Protein AF-A0A379FIS3-F1 (afdb_monomer_lite)

Radius of gyration: 18.8 Å; chains: 1; bounding box: 44×31×42 Å

Organism: Proteus mirabilis (NCBI:txid584)

Foldseek 3Di:
DDFDKDFPDWDQDPVRDIDTDIGTDFDWDFPDWDDPPPDIDTDIDTDDDDDDDPVVVVVVLVVVLVVVCVVCVVPVVDDPVVSVVSNPD

Secondary structure (DSSP, 8-state):
-EEEEEEEEEEE-TTS-EEEEEEEEEEEEEEEEEE-SS-EEEEEEEPPPPP--HHHHHHHHHHHHHHHHHHHHH-TTS-TTHHHHHTT-

Structure (mmCIF, N/CA/C/O backbone):
data_AF-A0A379FIS3-F1
#
_entry.id   AF-A0A379FIS3-F1
#
loop_
_atom_site.group_PDB
_atom_site.id
_atom_site.type_symbol
_atom_site.label_atom_id
_atom_site.label_alt_id
_atom_site.label_comp_id
_atom_site.label_asym_id
_atom_site.label_entity_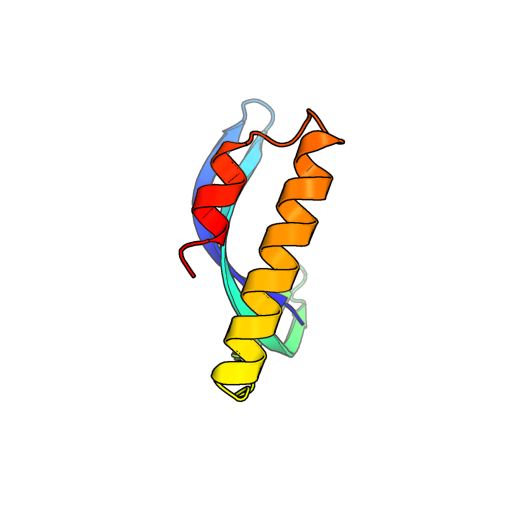id
_atom_site.l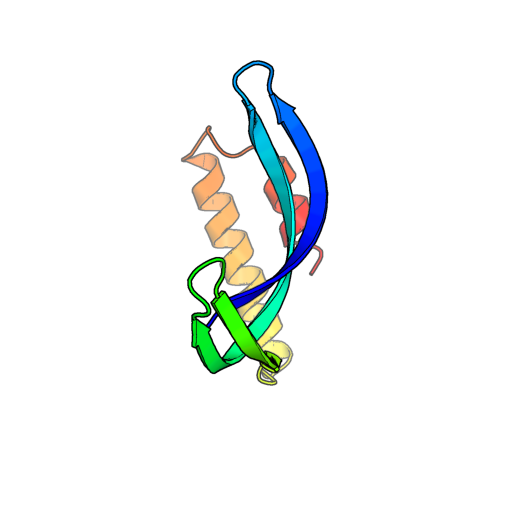abel_seq_id
_atom_site.pdbx_PDB_ins_code
_atom_site.Cartn_x
_atom_site.Cartn_y
_atom_site.Cartn_z
_atom_site.occupancy
_atom_site.B_iso_or_equiv
_atom_site.auth_seq_id
_atom_site.auth_comp_id
_atom_site.auth_asym_id
_atom_site.auth_atom_id
_atom_site.pdbx_PDB_model_num
ATOM 1 N N . MET A 1 1 ? 0.910 -11.380 -1.673 1.00 87.12 1 MET A N 1
ATOM 2 C CA . MET A 1 1 ? -0.058 -10.311 -2.015 1.00 87.12 1 MET A CA 1
ATOM 3 C C . MET A 1 1 ? 0.726 -9.080 -2.419 1.00 87.12 1 MET A C 1
ATOM 5 O O . MET A 1 1 ? 1.828 -8.914 -1.915 1.00 87.12 1 MET A O 1
ATOM 9 N N . GLY A 1 2 ? 0.187 -8.266 -3.321 1.00 94.50 2 GLY A N 1
ATOM 10 C CA . GLY A 1 2 ? 0.766 -6.985 -3.721 1.00 94.50 2 GLY A CA 1
ATOM 11 C C . GLY A 1 2 ? -0.224 -5.839 -3.528 1.00 94.50 2 GLY A C 1
ATOM 12 O O . GLY A 1 2 ? -1.357 -6.053 -3.088 1.00 94.50 2 GLY A O 1
ATOM 13 N N . THR A 1 3 ? 0.204 -4.636 -3.898 1.00 96.56 3 THR A N 1
ATOM 14 C CA . THR A 1 3 ? -0.624 -3.427 -3.898 1.00 96.56 3 THR A CA 1
ATOM 15 C C . THR A 1 3 ? -0.611 -2.841 -5.299 1.00 96.56 3 THR A C 1
ATOM 17 O O . THR A 1 3 ? 0.455 -2.569 -5.845 1.00 96.56 3 THR A O 1
ATOM 20 N N . VAL A 1 4 ? -1.793 -2.650 -5.879 1.00 96.00 4 VAL A N 1
ATOM 21 C CA . VAL A 1 4 ? -1.948 -1.823 -7.075 1.00 96.00 4 VAL A CA 1
ATOM 22 C C . VAL A 1 4 ? -1.794 -0.378 -6.639 1.00 96.00 4 VAL A C 1
ATOM 24 O O . VAL A 1 4 ? -2.484 0.061 -5.720 1.00 96.00 4 VAL A O 1
ATOM 27 N N . ALA A 1 5 ? -0.872 0.332 -7.275 1.00 97.38 5 ALA A N 1
ATOM 28 C CA . ALA A 1 5 ? -0.532 1.705 -6.952 1.00 97.38 5 ALA A CA 1
ATOM 29 C C . ALA A 1 5 ? -0.525 2.562 -8.221 1.00 97.38 5 ALA A C 1
ATOM 31 O O . ALA A 1 5 ? -0.199 2.066 -9.301 1.00 97.38 5 ALA A O 1
ATOM 32 N N . SER A 1 6 ? -0.865 3.840 -8.081 1.00 97.50 6 SER A N 1
ATOM 33 C CA . SER A 1 6 ? -0.676 4.835 -9.135 1.00 97.50 6 SER A CA 1
ATOM 34 C C . SER A 1 6 ? 0.675 5.517 -8.972 1.00 97.50 6 SER A C 1
ATOM 36 O O . SER A 1 6 ? 1.111 5.798 -7.855 1.00 97.50 6 SER A O 1
ATOM 38 N N . VAL A 1 7 ? 1.334 5.809 -10.091 1.00 97.06 7 VAL A N 1
ATOM 39 C CA . VAL A 1 7 ? 2.524 6.659 -10.112 1.00 97.06 7 VAL A CA 1
ATOM 40 C C . VAL A 1 7 ? 2.065 8.109 -10.173 1.00 97.06 7 VAL A C 1
ATOM 42 O O . VAL A 1 7 ? 1.526 8.548 -11.185 1.00 97.06 7 VAL A O 1
ATOM 45 N N . LEU A 1 8 ? 2.297 8.852 -9.094 1.00 97.38 8 LEU A N 1
ATOM 46 C CA . LEU A 1 8 ? 1.917 10.260 -8.999 1.00 97.38 8 LEU A CA 1
ATOM 47 C C . LEU A 1 8 ? 2.981 11.177 -9.602 1.00 97.38 8 LEU A C 1
ATOM 49 O O . LEU A 1 8 ? 2.660 12.180 -10.233 1.00 97.38 8 LEU A O 1
ATOM 53 N N . GLN A 1 9 ? 4.260 10.845 -9.405 1.00 97.06 9 GLN A N 1
ATOM 54 C CA . GLN A 1 9 ? 5.366 11.678 -9.872 1.00 97.06 9 GLN A CA 1
ATOM 55 C C . GLN A 1 9 ? 6.620 10.852 -10.156 1.00 97.06 9 GLN A C 1
ATOM 57 O O . GLN A 1 9 ? 6.932 9.907 -9.434 1.00 97.06 9 GLN A O 1
ATOM 62 N N . MET A 1 10 ? 7.384 11.263 -11.171 1.00 96.50 10 MET A N 1
ATOM 63 C CA . MET A 1 10 ? 8.718 10.738 -11.468 1.00 96.50 10 MET A CA 1
ATOM 64 C C . MET A 1 10 ? 9.720 11.881 -11.611 1.00 96.50 10 MET A C 1
ATOM 66 O O . MET A 1 10 ? 9.490 12.833 -12.353 1.00 96.50 10 MET A O 1
ATOM 70 N N . LEU A 1 11 ? 10.847 11.772 -10.913 1.00 96.38 11 LEU A N 1
ATOM 71 C CA . LEU A 1 11 ? 11.949 12.728 -10.930 1.00 96.38 11 LEU A CA 1
ATOM 72 C C . LEU A 1 11 ? 13.240 12.004 -11.298 1.00 96.38 11 LEU A C 1
ATOM 74 O O . LEU A 1 11 ? 13.680 11.121 -10.566 1.00 96.38 11 LEU A O 1
ATOM 78 N N . LYS A 1 12 ? 13.864 12.400 -12.409 1.00 95.81 12 LYS A N 1
ATOM 79 C CA . LYS A 1 12 ? 15.230 11.980 -12.739 1.00 95.81 12 LYS A CA 1
ATOM 80 C C . LYS A 1 12 ? 16.209 12.865 -11.976 1.00 95.81 12 LYS A C 1
ATOM 82 O O . LYS A 1 12 ? 16.172 14.085 -12.114 1.00 95.81 12 LYS A O 1
ATOM 87 N N . LEU A 1 13 ? 17.042 12.248 -11.155 1.00 96.31 13 LEU A N 1
ATOM 88 C CA . LEU A 1 13 ? 18.099 12.910 -10.409 1.00 96.31 13 LEU A CA 1
ATOM 89 C C . LEU A 1 13 ? 19.352 13.074 -11.294 1.00 96.31 13 LEU A C 1
ATOM 91 O O . LEU A 1 13 ? 19.511 12.340 -12.274 1.00 96.31 13 LEU A O 1
ATOM 95 N N . PRO A 1 14 ? 20.246 14.032 -10.981 1.00 95.88 14 PRO A N 1
ATOM 96 C CA . PRO A 1 14 ? 21.446 14.293 -11.785 1.00 95.88 14 PRO A CA 1
ATOM 97 C C . PRO A 1 14 ? 22.418 13.108 -11.894 1.00 95.88 14 PRO A C 1
ATOM 99 O O . PRO A 1 14 ? 23.213 13.056 -12.825 1.00 95.88 14 PRO A O 1
ATOM 102 N N . ASP A 1 15 ? 22.355 12.164 -10.956 1.00 95.75 15 ASP A N 1
ATOM 103 C CA . ASP A 1 15 ? 23.144 10.927 -10.923 1.00 95.75 15 ASP A CA 1
ATOM 104 C C . ASP A 1 15 ? 22.571 9.809 -11.820 1.00 95.75 15 ASP A C 1
ATOM 106 O O . ASP A 1 15 ? 23.158 8.734 -11.914 1.00 95.75 15 ASP A O 1
ATOM 110 N N . GLY A 1 16 ? 21.431 10.048 -12.478 1.00 92.69 16 GLY A N 1
ATOM 111 C CA . GLY A 1 16 ? 20.730 9.074 -13.316 1.00 92.69 16 GLY A CA 1
ATOM 112 C C . GLY A 1 16 ? 19.669 8.247 -12.583 1.00 92.69 16 GLY A C 1
ATOM 113 O O . GLY A 1 16 ? 18.922 7.514 -13.235 1.00 92.69 16 GLY A O 1
ATOM 114 N N . THR A 1 17 ? 19.537 8.385 -11.261 1.00 95.88 17 THR A N 1
ATOM 115 C CA . THR A 1 17 ? 18.520 7.680 -10.469 1.00 95.88 17 THR A CA 1
ATOM 116 C C . THR A 1 17 ? 17.126 8.261 -10.723 1.00 95.88 17 THR A C 1
ATOM 118 O O . THR A 1 17 ? 16.959 9.471 -10.877 1.00 95.88 17 THR A O 1
ATOM 121 N N . VAL A 1 18 ? 16.084 7.421 -10.723 1.00 96.50 18 VAL A N 1
ATOM 122 C CA . VAL A 1 18 ? 14.686 7.879 -10.794 1.00 96.50 18 VAL A CA 1
ATOM 123 C C . VAL A 1 18 ? 14.030 7.769 -9.421 1.00 96.50 18 VAL A C 1
ATOM 125 O O . VAL A 1 18 ? 13.854 6.675 -8.891 1.00 96.50 18 VAL A O 1
ATOM 128 N N . LYS A 1 19 ? 13.620 8.905 -8.855 1.00 96.81 19 LYS A N 1
ATOM 129 C CA . LYS A 1 19 ? 12.764 8.960 -7.668 1.00 96.81 19 LYS A CA 1
ATOM 130 C C . LYS A 1 19 ? 11.301 8.954 -8.105 1.00 96.81 19 LYS A C 1
ATOM 132 O O . LYS A 1 19 ? 10.873 9.850 -8.831 1.00 96.81 19 LYS A O 1
ATOM 137 N N . VAL A 1 20 ? 10.538 7.968 -7.644 1.00 97.19 20 VAL A N 1
ATOM 138 C CA . VAL A 1 20 ? 9.117 7.804 -7.981 1.00 97.19 20 VAL A CA 1
ATOM 139 C C . VAL A 1 20 ? 8.267 7.994 -6.727 1.00 97.19 20 VAL A C 1
ATOM 141 O O . VAL A 1 20 ? 8.542 7.381 -5.698 1.00 97.19 20 VAL A O 1
ATOM 144 N N . LEU A 1 21 ? 7.244 8.846 -6.809 1.00 97.19 21 LEU A N 1
ATOM 145 C CA . LEU A 1 21 ? 6.187 8.955 -5.804 1.00 97.19 21 LEU A CA 1
ATOM 146 C C . LEU A 1 21 ? 4.999 8.113 -6.260 1.00 97.19 21 LEU A C 1
ATOM 148 O O . LEU A 1 21 ? 4.508 8.293 -7.377 1.00 97.19 21 LEU A O 1
ATOM 152 N N . VAL A 1 22 ? 4.540 7.215 -5.395 1.00 97.62 22 VAL A N 1
ATOM 153 C CA . VAL A 1 22 ? 3.422 6.312 -5.674 1.00 97.62 22 VAL A CA 1
ATOM 154 C C . VAL A 1 22 ? 2.370 6.392 -4.577 1.00 97.62 22 VAL A C 1
ATOM 156 O O . VAL A 1 22 ? 2.704 6.612 -3.414 1.00 97.62 22 VAL A O 1
ATOM 159 N N . GLU A 1 23 ? 1.116 6.165 -4.949 1.00 96.94 23 GLU A N 1
ATOM 160 C CA . GLU A 1 23 ? -0.014 6.033 -4.029 1.00 96.94 23 GLU A CA 1
ATOM 161 C C . GLU A 1 23 ? -0.614 4.636 -4.160 1.00 96.94 23 GLU A C 1
ATOM 163 O O . GLU A 1 23 ? -0.988 4.210 -5.254 1.00 96.94 23 GLU A O 1
ATOM 168 N N . GLY A 1 24 ? -0.682 3.902 -3.048 1.00 96.00 24 GLY A N 1
ATOM 169 C CA . GLY A 1 24 ? -1.312 2.586 -3.007 1.00 96.00 24 GLY A CA 1
ATOM 170 C C . GLY A 1 24 ? -2.833 2.706 -3.053 1.00 96.00 24 GLY A C 1
ATOM 171 O O . GLY A 1 24 ? -3.415 3.369 -2.208 1.00 96.00 24 GLY A O 1
ATOM 172 N N . ILE A 1 25 ? -3.471 2.029 -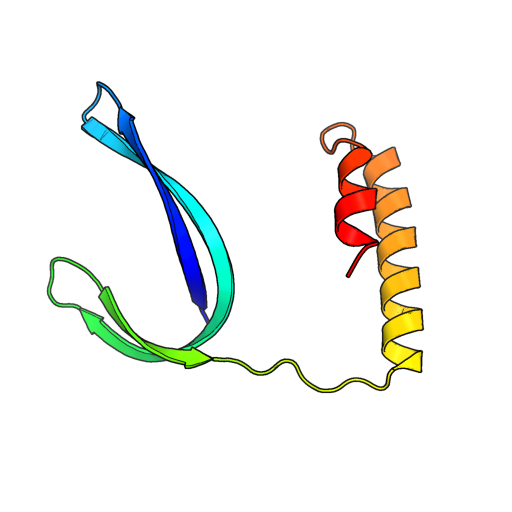4.007 1.00 94.50 25 ILE A N 1
ATOM 173 C CA . ILE A 1 25 ? -4.919 2.111 -4.246 1.00 94.50 25 ILE A CA 1
ATOM 174 C C . ILE A 1 25 ? -5.641 0.916 -3.629 1.00 94.50 25 ILE A C 1
ATOM 176 O O . ILE A 1 25 ? -6.637 1.064 -2.927 1.00 94.50 25 ILE A O 1
ATOM 180 N N . ARG A 1 26 ? -5.182 -0.305 -3.931 1.00 94.62 26 ARG A N 1
ATOM 181 C CA . ARG A 1 26 ? -5.887 -1.521 -3.505 1.00 94.62 26 ARG A CA 1
ATOM 182 C C . ARG A 1 26 ? -4.951 -2.713 -3.385 1.00 94.62 26 ARG A C 1
ATOM 184 O O . ARG A 1 26 ? -4.034 -2.888 -4.187 1.00 94.62 26 ARG A O 1
ATOM 191 N N . ARG A 1 27 ? -5.211 -3.575 -2.400 1.00 96.62 27 ARG A N 1
ATOM 192 C CA . ARG A 1 27 ? -4.533 -4.872 -2.274 1.00 96.62 27 ARG A CA 1
ATOM 193 C C . ARG A 1 27 ? -4.965 -5.797 -3.411 1.00 96.62 27 ARG A C 1
ATOM 195 O O . ARG A 1 27 ? -6.137 -5.835 -3.780 1.00 96.62 27 ARG A O 1
ATOM 202 N N . ALA A 1 28 ? -4.023 -6.568 -3.938 1.00 97.06 28 ALA A N 1
ATOM 203 C CA . ALA A 1 28 ? -4.284 -7.536 -4.990 1.00 97.06 28 ALA A CA 1
ATOM 204 C C . ALA A 1 28 ? -3.541 -8.856 -4.752 1.00 97.06 28 ALA A C 1
ATOM 206 O O . ALA A 1 28 ? -2.420 -8.903 -4.226 1.00 97.06 28 ALA A O 1
ATOM 207 N N . LYS A 1 29 ? -4.170 -9.959 -5.147 1.00 96.94 29 LYS A N 1
ATOM 208 C CA . LYS A 1 29 ? -3.564 -11.286 -5.169 1.00 96.94 29 LYS A CA 1
ATOM 209 C C . LYS A 1 29 ? -3.019 -11.544 -6.566 1.00 96.94 29 LYS A C 1
ATOM 211 O O . LYS A 1 29 ? -3.763 -11.495 -7.536 1.00 96.94 29 LYS A O 1
ATOM 216 N N . ILE A 1 30 ? -1.725 -11.836 -6.658 1.00 96.56 30 ILE A N 1
ATOM 217 C CA . ILE A 1 30 ? -1.105 -12.260 -7.916 1.00 96.56 30 ILE A CA 1
ATOM 218 C C . ILE A 1 30 ? -1.599 -13.674 -8.236 1.00 96.56 30 ILE A C 1
ATOM 220 O O . ILE A 1 30 ? -1.464 -14.573 -7.405 1.00 96.56 30 ILE A O 1
ATOM 224 N N . THR A 1 31 ? -2.174 -13.854 -9.421 1.00 96.81 31 THR A N 1
ATOM 225 C CA . THR A 1 31 ? -2.633 -15.147 -9.947 1.00 96.81 31 THR A CA 1
ATOM 226 C C . THR A 1 31 ? -1.589 -15.783 -10.856 1.00 96.81 31 THR A C 1
ATOM 228 O O . THR A 1 31 ? -1.470 -17.005 -10.913 1.00 96.81 31 THR A O 1
ATOM 231 N N . THR A 1 32 ? -0.786 -14.975 -11.547 1.00 96.94 32 THR A N 1
ATOM 232 C CA . THR A 1 32 ? 0.339 -15.443 -12.366 1.00 96.94 32 THR A CA 1
ATOM 233 C C . THR A 1 32 ? 1.426 -14.382 -12.383 1.00 96.94 32 THR A C 1
ATOM 235 O O . THR A 1 32 ? 1.112 -13.196 -12.444 1.00 96.94 32 THR A O 1
ATOM 238 N N . LEU A 1 33 ? 2.686 -14.809 -12.354 1.00 96.44 33 LEU A N 1
ATOM 239 C CA . LEU A 1 33 ? 3.863 -13.957 -12.488 1.00 96.44 33 LEU A CA 1
ATOM 240 C C . LEU A 1 33 ? 4.729 -14.510 -13.621 1.00 96.44 33 LEU A C 1
ATOM 242 O O . LEU A 1 33 ? 5.014 -15.705 -13.642 1.00 96.44 33 LEU A O 1
ATOM 246 N N . SER A 1 34 ? 5.136 -13.650 -14.543 1.00 97.25 34 SER A N 1
ATOM 247 C CA . SER A 1 34 ? 6.072 -13.965 -15.617 1.00 97.25 34 SER A CA 1
ATOM 248 C C . SER A 1 34 ? 7.233 -12.987 -15.584 1.00 97.25 34 SER A C 1
ATOM 250 O O . SER A 1 34 ? 7.033 -11.783 -15.429 1.00 97.25 34 SER A O 1
ATOM 252 N N . ASP A 1 35 ? 8.433 -13.519 -15.754 1.00 97.25 35 ASP A N 1
ATOM 253 C CA . ASP A 1 35 ? 9.664 -12.756 -15.900 1.00 97.25 35 ASP A CA 1
ATOM 254 C C . ASP A 1 35 ? 10.098 -12.823 -17.367 1.00 97.25 35 ASP A C 1
ATOM 256 O O . ASP A 1 35 ? 10.179 -13.913 -17.939 1.00 97.25 35 ASP A O 1
ATOM 260 N N . ASN A 1 36 ? 10.316 -11.666 -17.985 1.00 94.94 36 ASN A N 1
ATOM 261 C CA . ASN A 1 36 ? 10.809 -11.562 -19.358 1.00 94.94 36 ASN A CA 1
ATOM 262 C C . ASN A 1 36 ? 12.290 -11.139 -19.431 1.00 94.94 36 ASN A C 1
ATOM 264 O O . ASN A 1 36 ? 12.796 -10.917 -20.528 1.00 94.94 36 ASN A O 1
ATOM 268 N N . GLY A 1 37 ? 12.975 -11.025 -18.288 1.00 96.25 37 GLY A N 1
ATOM 269 C CA . GLY A 1 37 ? 14.363 -10.580 -18.170 1.00 96.25 37 GLY A CA 1
ATOM 270 C C . GLY A 1 37 ? 14.547 -9.062 -18.062 1.00 96.25 37 GLY A C 1
ATOM 271 O O . GLY A 1 37 ? 15.631 -8.620 -17.690 1.00 96.25 37 GLY A O 1
ATOM 272 N N . GLU A 1 38 ? 13.513 -8.262 -18.340 1.00 96.38 38 GLU A N 1
ATOM 273 C CA . GLU A 1 38 ? 13.531 -6.799 -18.182 1.00 96.38 38 GLU A CA 1
ATOM 274 C C . GLU A 1 38 ? 12.687 -6.342 -16.988 1.00 96.38 38 GLU A C 1
ATOM 276 O O . GLU A 1 38 ? 13.071 -5.439 -16.245 1.00 96.38 38 GLU A O 1
ATOM 281 N N . TYR A 1 39 ? 11.520 -6.959 -16.805 1.00 96.00 39 TYR A N 1
ATOM 282 C CA . TYR A 1 39 ? 10.598 -6.672 -15.717 1.00 96.00 39 TYR A CA 1
ATOM 283 C C . TYR A 1 39 ? 9.691 -7.868 -15.421 1.00 96.00 39 TYR A C 1
ATOM 285 O O . TYR A 1 39 ? 9.476 -8.767 -16.235 1.00 96.00 39 TYR A O 1
ATO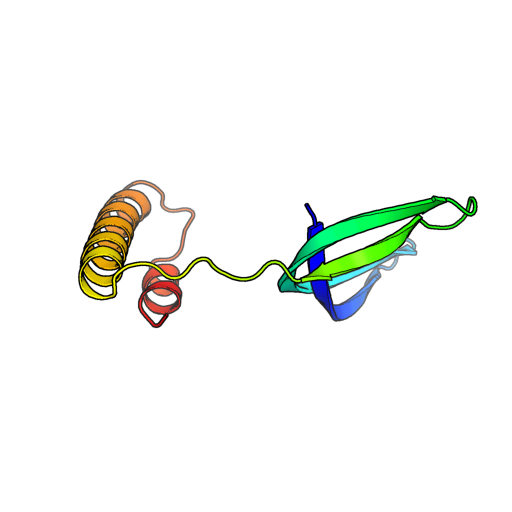M 293 N N . PHE A 1 40 ? 9.076 -7.828 -14.242 1.00 97.06 40 PHE A N 1
ATOM 294 C CA . PHE A 1 40 ? 8.030 -8.770 -13.883 1.00 97.06 40 PHE A CA 1
ATOM 295 C C . PHE A 1 40 ? 6.676 -8.291 -14.393 1.00 97.06 40 PHE A C 1
ATOM 297 O O . PHE A 1 40 ? 6.242 -7.176 -14.096 1.00 97.06 40 PHE A O 1
ATOM 304 N N . GLN A 1 41 ? 5.970 -9.161 -15.103 1.00 96.75 41 GLN A N 1
ATOM 305 C CA . GLN A 1 41 ? 4.576 -8.962 -15.466 1.00 96.75 41 GLN A CA 1
ATOM 306 C C . GLN A 1 41 ? 3.700 -9.902 -14.641 1.00 96.75 41 GLN A C 1
ATOM 308 O O . GLN A 1 41 ? 4.005 -11.083 -14.494 1.00 96.75 41 GLN A O 1
ATOM 313 N N . ALA A 1 42 ? 2.600 -9.387 -14.096 1.00 95.81 42 ALA A N 1
ATOM 314 C CA . ALA A 1 42 ? 1.696 -10.168 -13.265 1.00 95.81 42 ALA A CA 1
ATOM 315 C C . ALA A 1 42 ? 0.244 -10.034 -13.727 1.00 95.81 42 ALA A C 1
ATOM 317 O O . ALA A 1 42 ? -0.211 -8.943 -14.067 1.00 95.81 42 ALA A O 1
ATOM 318 N N . LYS A 1 43 ? -0.502 -11.138 -13.660 1.00 97.06 43 LYS A N 1
ATOM 319 C CA . LYS A 1 43 ? -1.965 -11.099 -13.563 1.00 97.06 43 LYS A CA 1
ATOM 320 C C . LYS A 1 43 ? -2.328 -11.031 -12.087 1.00 97.06 43 LYS A C 1
ATOM 322 O O . LYS A 1 43 ? -1.760 -11.771 -11.280 1.00 97.06 43 LYS A O 1
ATOM 327 N N . ALA A 1 44 ? -3.240 -10.138 -11.729 1.00 96.50 44 ALA A N 1
ATOM 328 C CA . ALA A 1 44 ? -3.654 -9.953 -10.350 1.00 96.50 44 ALA A CA 1
ATOM 329 C C . ALA A 1 44 ? -5.153 -9.679 -10.256 1.00 96.50 44 ALA A C 1
ATOM 331 O O . ALA A 1 44 ? -5.734 -9.041 -11.130 1.00 96.50 44 ALA A O 1
ATOM 332 N N . GLU A 1 45 ? -5.751 -10.151 -9.171 1.00 96.75 45 GLU A N 1
ATOM 333 C CA . GLU A 1 45 ? -7.149 -9.918 -8.826 1.00 96.75 45 GLU A CA 1
ATOM 334 C C . GLU A 1 45 ? -7.212 -9.032 -7.591 1.00 96.75 45 GLU A C 1
ATOM 336 O O . GLU A 1 45 ? -6.415 -9.189 -6.657 1.00 96.75 45 GLU A O 1
ATOM 341 N N . TYR A 1 46 ? -8.150 -8.087 -7.581 1.00 96.25 46 TYR A N 1
ATOM 342 C CA . TYR A 1 46 ? -8.380 -7.270 -6.402 1.00 96.25 46 TYR A CA 1
ATOM 343 C C . TYR A 1 46 ? -8.845 -8.125 -5.235 1.00 96.25 46 TYR A C 1
ATOM 345 O O . TYR A 1 46 ? -9.625 -9.059 -5.389 1.00 96.25 46 TYR A O 1
ATOM 353 N N . LEU A 1 47 ? -8.337 -7.786 -4.058 1.00 94.44 47 LEU A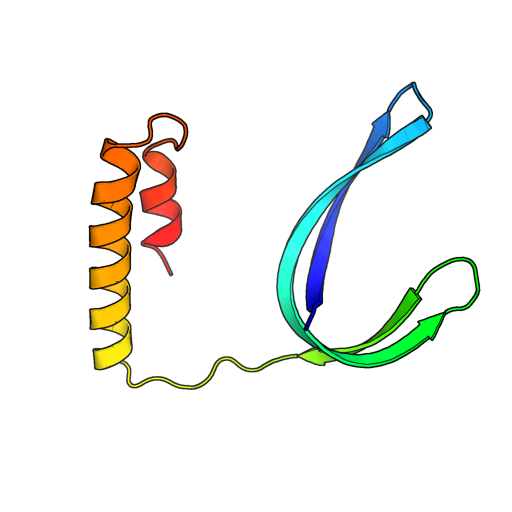 N 1
ATOM 354 C CA . LEU A 1 47 ? -8.802 -8.381 -2.822 1.00 94.44 47 LEU A CA 1
ATOM 355 C C . LEU A 1 47 ? -9.927 -7.530 -2.275 1.00 94.44 47 LEU A C 1
ATOM 357 O O . LEU A 1 47 ? -9.727 -6.347 -1.986 1.00 94.44 47 LEU A O 1
ATOM 361 N N . ASP A 1 48 ? -11.083 -8.155 -2.121 1.00 89.56 48 ASP A N 1
ATOM 362 C CA . ASP A 1 48 ? -12.206 -7.534 -1.449 1.00 89.56 48 ASP A CA 1
ATOM 363 C C . ASP A 1 48 ? -11.935 -7.440 0.049 1.00 89.56 48 ASP A C 1
ATOM 365 O O . ASP A 1 48 ? -11.315 -8.313 0.670 1.00 89.56 48 ASP A O 1
ATOM 369 N N . THR A 1 49 ? -12.382 -6.333 0.629 1.00 85.81 49 THR A N 1
ATOM 370 C CA . THR A 1 49 ? -12.373 -6.165 2.075 1.00 85.81 49 THR A CA 1
ATOM 371 C C . THR A 1 49 ? -13.492 -7.035 2.646 1.00 85.81 49 THR A C 1
ATOM 373 O O . THR A 1 49 ? -14.627 -6.924 2.179 1.00 85.81 49 THR A O 1
ATOM 376 N N . PRO A 1 50 ? -13.202 -7.919 3.617 1.00 87.00 50 PRO A N 1
ATOM 377 C CA . PRO A 1 50 ? -14.247 -8.702 4.257 1.00 87.00 50 PRO A CA 1
ATOM 378 C C . PRO A 1 50 ? -15.243 -7.768 4.943 1.00 87.00 50 PRO A C 1
ATOM 380 O O . PRO A 1 50 ? -14.850 -6.770 5.546 1.00 87.00 50 PRO A O 1
ATOM 383 N N . VAL A 1 51 ? -16.526 -8.108 4.851 1.00 87.12 51 VAL A N 1
ATOM 384 C CA . VAL A 1 51 ? -17.579 -7.394 5.572 1.00 87.12 51 VAL A CA 1
ATOM 385 C C . VAL A 1 51 ? -17.453 -7.747 7.051 1.00 87.12 51 VAL A C 1
ATOM 387 O O . VAL A 1 51 ? -17.475 -8.925 7.412 1.00 87.12 51 VAL A O 1
ATOM 390 N N . VAL A 1 52 ? -17.290 -6.728 7.886 1.00 88.12 52 VAL A N 1
ATOM 391 C CA . VAL A 1 52 ? -17.300 -6.830 9.348 1.00 88.12 52 VAL A CA 1
ATOM 392 C C . VAL A 1 52 ? -18.626 -6.253 9.839 1.00 88.12 52 VAL A C 1
ATOM 394 O O . VAL A 1 52 ? -19.211 -5.401 9.170 1.00 88.12 52 VAL A O 1
ATOM 397 N N . ASP A 1 53 ? -19.128 -6.735 10.977 1.00 93.88 53 ASP A N 1
ATOM 398 C CA . ASP A 1 53 ? -20.281 -6.109 11.625 1.00 93.88 53 ASP A CA 1
ATOM 399 C C . ASP A 1 53 ? -19.977 -4.630 11.909 1.00 93.88 53 ASP A C 1
ATOM 401 O O . ASP A 1 53 ? -18.928 -4.303 12.464 1.00 93.88 53 ASP A O 1
ATOM 405 N N . GLU A 1 54 ? -20.889 -3.735 11.528 1.00 91.19 54 GLU A 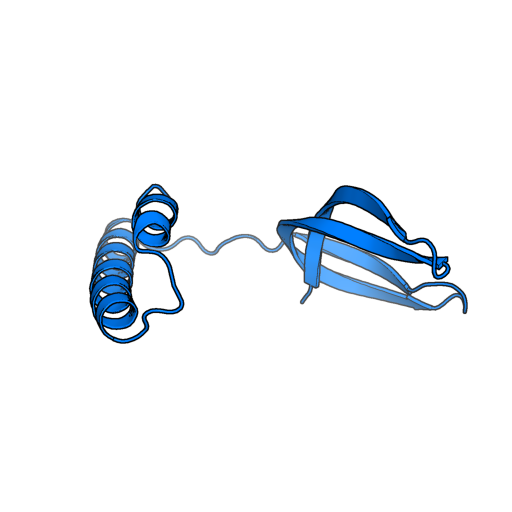N 1
ATOM 406 C CA . GLU A 1 54 ? -20.662 -2.286 11.611 1.00 91.19 54 GLU A CA 1
ATOM 407 C C . GLU A 1 54 ? -20.350 -1.829 13.042 1.00 91.19 54 GLU A C 1
ATOM 409 O O . GLU A 1 54 ? -19.491 -0.970 13.244 1.00 91.19 54 GLU A O 1
ATOM 414 N N . ARG A 1 55 ? -20.991 -2.433 14.055 1.00 93.06 55 ARG A N 1
ATOM 415 C CA . ARG A 1 55 ? -20.755 -2.068 15.460 1.00 93.06 55 ARG A CA 1
ATOM 416 C C . ARG A 1 55 ? -19.397 -2.558 15.929 1.00 93.06 55 ARG A C 1
ATOM 418 O O . ARG A 1 55 ? -18.698 -1.841 16.641 1.00 93.06 55 ARG A O 1
ATOM 425 N N . GLU A 1 56 ? -19.025 -3.778 15.554 1.00 92.31 56 GLU A N 1
ATOM 426 C CA . GLU A 1 56 ? -17.701 -4.315 15.863 1.00 92.31 56 GLU A CA 1
ATOM 427 C C . GLU A 1 56 ? -16.603 -3.475 15.197 1.00 92.31 56 GLU A C 1
ATOM 429 O O . GLU A 1 56 ? -15.632 -3.098 15.856 1.00 92.31 56 GLU A O 1
ATOM 434 N N . GLN A 1 57 ? -16.796 -3.100 13.930 1.00 91.25 57 GLN A N 1
ATOM 435 C CA . GLN A 1 57 ? -15.883 -2.233 13.191 1.00 91.25 57 GLN A CA 1
ATOM 436 C C . GLN A 1 57 ? -15.732 -0.859 13.859 1.00 91.25 57 GLN A C 1
ATOM 438 O O . GLN A 1 57 ? -14.606 -0.403 14.055 1.00 91.25 57 GLN A O 1
ATOM 443 N N . GLU A 1 58 ? -16.827 -0.216 14.271 1.00 90.62 58 GLU A N 1
ATOM 444 C CA . GLU A 1 58 ? -16.781 1.079 14.965 1.00 90.62 58 GLU A CA 1
ATOM 445 C C . GLU A 1 58 ? -15.993 0.989 16.283 1.00 90.62 58 GLU A C 1
ATOM 447 O O . GLU A 1 58 ? -15.129 1.825 16.579 1.00 90.62 58 GLU A O 1
ATOM 452 N N . VAL A 1 59 ? -16.248 -0.058 17.075 1.00 94.06 59 VAL A N 1
ATOM 453 C CA . VAL A 1 59 ? -15.549 -0.287 18.346 1.00 94.06 59 VAL A CA 1
ATOM 454 C C . VAL A 1 59 ? -14.056 -0.519 18.117 1.00 94.06 59 VAL A C 1
ATOM 456 O O . VAL A 1 59 ? -13.232 0.039 18.854 1.00 94.06 59 VAL A O 1
ATOM 459 N N . LEU A 1 60 ? -13.696 -1.310 17.105 1.00 91.38 60 LEU A N 1
ATOM 460 C CA . LEU A 1 60 ? -12.308 -1.567 16.728 1.00 91.38 60 LEU A CA 1
ATOM 461 C C . LEU A 1 60 ? -11.605 -0.291 16.256 1.00 91.38 60 LEU A C 1
ATOM 463 O O . LEU A 1 60 ? -10.525 0.008 16.768 1.00 91.38 60 LEU A O 1
ATOM 467 N N . ASN A 1 61 ? -12.228 0.495 15.374 1.00 90.62 61 ASN A N 1
ATOM 468 C CA . ASN A 1 61 ? -11.669 1.753 14.874 1.00 90.62 61 ASN A CA 1
ATOM 469 C C . ASN A 1 61 ? -11.390 2.729 16.019 1.00 90.62 61 ASN A C 1
ATOM 471 O O . ASN A 1 61 ? -10.263 3.205 16.171 1.00 90.62 61 ASN A O 1
ATOM 475 N N . ARG A 1 62 ? -12.367 2.950 16.907 1.00 91.31 62 ARG A N 1
ATOM 476 C CA . ARG A 1 62 ? -12.181 3.820 18.079 1.00 91.31 62 ARG A CA 1
ATOM 477 C C . ARG A 1 62 ? -11.049 3.330 18.984 1.00 91.31 62 ARG A C 1
ATOM 479 O O . ARG A 1 62 ? -10.268 4.127 19.499 1.00 91.31 62 ARG A O 1
ATOM 486 N N . THR A 1 63 ? -10.957 2.019 19.192 1.00 93.88 63 THR A N 1
ATOM 487 C CA . THR A 1 63 ? -9.918 1.420 20.038 1.00 93.88 63 THR A CA 1
ATOM 488 C C . THR A 1 63 ? -8.531 1.588 19.417 1.00 93.88 63 THR A C 1
ATOM 490 O O . THR A 1 63 ? -7.592 1.967 20.118 1.00 93.88 63 THR A O 1
ATOM 493 N N . ALA A 1 64 ? -8.405 1.355 18.110 1.00 92.75 64 ALA A N 1
ATOM 494 C CA . ALA A 1 64 ? -7.161 1.511 17.369 1.00 92.75 64 ALA A CA 1
ATOM 495 C C . ALA A 1 64 ? -6.679 2.970 17.365 1.00 92.75 64 ALA A C 1
ATOM 497 O O . ALA A 1 64 ? -5.512 3.220 17.668 1.00 92.75 64 ALA A O 1
ATOM 498 N N . ILE A 1 65 ? -7.579 3.931 17.117 1.00 91.12 65 ILE A N 1
ATOM 499 C CA . ILE A 1 65 ? -7.267 5.368 17.157 1.00 91.12 65 ILE A CA 1
ATOM 500 C C . ILE A 1 65 ? -6.761 5.765 18.548 1.00 91.12 65 ILE A C 1
ATOM 502 O O . ILE A 1 65 ? -5.669 6.317 18.661 1.00 91.12 65 ILE A O 1
ATOM 506 N N . ASN A 1 66 ? -7.476 5.399 19.617 1.00 91.56 66 ASN A N 1
ATOM 507 C CA . ASN A 1 66 ? -7.070 5.727 20.990 1.00 91.56 66 ASN A CA 1
ATOM 508 C C . ASN A 1 66 ? -5.687 5.155 21.354 1.00 91.56 66 ASN A C 1
ATOM 510 O O . ASN A 1 66 ? -4.886 5.816 22.021 1.00 91.56 66 ASN A O 1
ATOM 514 N N . GLN A 1 67 ? -5.381 3.928 20.919 1.00 92.12 67 GLN A N 1
ATOM 515 C CA . GLN A 1 67 ? -4.053 3.341 21.123 1.00 92.12 67 GLN A CA 1
ATOM 516 C C . GLN A 1 67 ? -2.975 4.089 20.330 1.00 92.12 67 GLN A C 1
ATOM 518 O O . GLN A 1 67 ? -1.885 4.341 20.852 1.00 92.12 67 GLN A O 1
ATOM 523 N N . PHE A 1 68 ? -3.280 4.483 19.094 1.00 90.88 68 PHE A N 1
ATOM 524 C CA . PHE A 1 68 ? -2.357 5.223 18.243 1.00 90.88 68 PHE A CA 1
ATOM 525 C C . PHE A 1 68 ? -2.064 6.633 18.782 1.00 90.88 68 PHE A C 1
ATOM 527 O O . PHE A 1 68 ? -0.908 7.061 18.785 1.00 90.88 68 PHE A O 1
ATOM 534 N N . GLU A 1 69 ? -3.059 7.321 19.346 1.00 88.31 69 GLU A N 1
ATOM 535 C CA . GLU A 1 69 ? -2.854 8.595 20.049 1.00 88.31 69 GLU A CA 1
ATOM 536 C C . GLU A 1 69 ? -1.889 8.454 21.232 1.00 88.31 69 GLU A C 1
ATOM 538 O O . GLU A 1 69 ? -1.008 9.295 21.438 1.00 88.31 69 GLU A O 1
ATOM 543 N N . GLY A 1 70 ? -2.037 7.381 22.015 1.00 89.31 70 GLY A N 1
ATOM 544 C CA . GLY A 1 70 ? -1.109 7.052 23.096 1.00 89.31 70 GLY A CA 1
ATOM 545 C C . GLY A 1 70 ? 0.316 6.834 22.582 1.00 89.31 70 GLY A C 1
ATOM 546 O O . GLY A 1 70 ? 1.273 7.334 23.174 1.00 89.31 70 GLY A O 1
ATOM 547 N N . TYR A 1 71 ? 0.456 6.146 21.448 1.00 89.31 71 TYR A N 1
ATOM 548 C CA . TYR A 1 71 ? 1.746 5.874 20.817 1.00 89.31 71 TYR A CA 1
ATOM 549 C C . TYR A 1 71 ? 2.451 7.145 20.315 1.00 89.31 71 TYR A C 1
ATOM 551 O O . TYR A 1 71 ? 3.642 7.329 20.579 1.00 89.31 71 TYR A O 1
ATOM 559 N N . ILE A 1 72 ? 1.736 8.058 19.648 1.00 89.88 72 ILE A N 1
ATOM 560 C CA . ILE A 1 72 ? 2.324 9.302 19.119 1.00 89.88 72 ILE A CA 1
ATOM 561 C C . ILE A 1 72 ? 2.889 10.178 20.240 1.00 89.88 72 ILE A C 1
ATOM 563 O O . ILE A 1 72 ? 3.972 10.745 20.093 1.00 89.88 72 ILE A O 1
ATOM 567 N N . LYS A 1 73 ? 2.220 10.237 21.398 1.00 85.62 73 LYS A N 1
ATOM 568 C CA . LYS A 1 73 ? 2.714 10.991 22.567 1.00 85.62 73 LYS A CA 1
ATOM 569 C C . LYS A 1 73 ? 4.091 10.510 23.043 1.00 85.62 73 LYS A C 1
ATOM 571 O O . LYS A 1 73 ? 4.844 11.295 23.618 1.00 85.62 73 LYS A O 1
ATOM 576 N N . LEU A 1 74 ? 4.432 9.246 22.787 1.00 87.12 74 LEU A N 1
ATOM 577 C CA . LEU A 1 74 ? 5.718 8.644 23.142 1.00 87.12 74 LEU A CA 1
ATOM 578 C C . LEU A 1 74 ? 6.760 8.750 22.013 1.00 87.12 74 LEU A C 1
ATOM 580 O O . LEU A 1 74 ? 7.959 8.747 22.295 1.00 87.12 74 LEU A O 1
ATOM 584 N N . ASN A 1 75 ? 6.338 8.874 20.748 1.00 83.62 75 ASN A N 1
ATOM 585 C CA . ASN A 1 75 ? 7.224 8.906 19.583 1.00 83.62 75 ASN A CA 1
ATOM 586 C C . ASN A 1 75 ? 7.157 10.243 18.820 1.00 83.62 75 ASN A C 1
ATOM 588 O O . ASN A 1 75 ? 6.392 10.410 17.873 1.00 83.62 75 ASN A O 1
ATOM 592 N N . LYS A 1 76 ? 8.067 11.166 19.161 1.00 79.50 76 LYS A N 1
ATOM 593 C CA . LYS A 1 76 ? 8.155 12.521 18.576 1.00 79.50 76 LYS A CA 1
ATOM 594 C C . LYS A 1 76 ? 8.498 12.577 17.077 1.00 79.50 76 LYS A C 1
ATOM 596 O O . LYS A 1 76 ? 8.546 13.669 16.522 1.00 79.50 76 LYS A O 1
ATOM 601 N N . LYS A 1 77 ? 8.793 11.446 16.422 1.00 86.38 77 LYS A N 1
ATOM 602 C CA . LYS A 1 77 ? 9.062 11.410 14.971 1.00 86.38 77 LYS A CA 1
ATOM 603 C C . LYS A 1 77 ? 7.789 11.470 14.129 1.00 86.38 77 LYS A C 1
ATOM 605 O O . LYS A 1 77 ? 7.889 11.698 12.928 1.00 86.38 77 LYS A O 1
ATOM 610 N N . ILE A 1 78 ? 6.629 11.226 14.737 1.00 83.38 78 ILE A N 1
ATOM 611 C CA . ILE A 1 78 ? 5.338 11.233 14.054 1.00 83.38 78 ILE A CA 1
ATOM 612 C C . ILE A 1 78 ? 4.625 12.538 14.409 1.00 83.38 78 ILE A C 1
ATOM 614 O O . ILE A 1 78 ? 4.366 12.779 15.591 1.00 83.38 78 ILE A O 1
ATOM 618 N N . PRO A 1 79 ? 4.326 13.387 13.419 1.00 84.06 79 PRO A N 1
ATOM 619 C CA . PRO A 1 79 ? 3.598 14.618 13.667 1.00 84.06 79 PRO A CA 1
ATOM 620 C C . PRO A 1 79 ? 2.154 14.356 14.148 1.00 84.06 79 PRO A C 1
ATOM 622 O O . PRO A 1 79 ? 1.509 13.430 13.645 1.00 84.06 79 PRO A O 1
ATOM 625 N N . PRO A 1 80 ? 1.616 15.139 15.104 1.00 77.50 80 PRO A N 1
ATOM 626 C CA . PRO A 1 80 ? 0.259 14.943 15.623 1.00 77.50 80 PRO A CA 1
ATOM 627 C C . PRO A 1 80 ? -0.850 15.031 14.563 1.00 77.50 80 PRO A C 1
ATOM 629 O O . PRO A 1 80 ? -1.876 14.370 14.704 1.00 77.50 80 PRO A O 1
ATOM 632 N N . GLU A 1 81 ? -0.649 15.792 13.483 1.00 80.62 81 GLU A N 1
ATOM 633 C CA . GLU A 1 81 ? -1.604 15.941 12.374 1.00 80.62 81 GLU A CA 1
ATOM 634 C C . GLU A 1 81 ? -1.895 14.633 11.619 1.00 80.62 81 GLU A C 1
ATOM 636 O O . GLU A 1 81 ? -2.898 14.524 10.914 1.00 80.62 81 GLU A O 1
ATOM 641 N N . VAL A 1 82 ? -1.067 13.601 11.798 1.00 82.00 82 VAL A N 1
ATOM 642 C CA . VAL A 1 82 ? -1.318 12.271 11.226 1.00 82.00 82 VAL A CA 1
ATOM 643 C C . VAL A 1 82 ? -2.589 11.642 11.813 1.00 82.00 82 VAL A C 1
ATOM 645 O O . VAL A 1 82 ? -3.272 10.893 11.120 1.00 82.00 82 VAL A O 1
ATOM 648 N N . ILE A 1 83 ? -2.966 11.980 13.053 1.00 77.25 83 ILE A N 1
ATOM 649 C CA . ILE A 1 83 ? -4.172 11.441 13.707 1.00 77.25 83 ILE A CA 1
ATOM 650 C C . ILE A 1 83 ? -5.438 11.856 12.949 1.00 77.25 83 ILE A C 1
ATOM 652 O O . ILE A 1 83 ? -6.319 11.028 12.726 1.00 77.25 83 ILE A O 1
ATOM 656 N N . SER A 1 84 ? -5.516 13.111 12.490 1.00 74.88 84 SER A N 1
ATOM 657 C CA . SER A 1 84 ? -6.693 13.608 11.766 1.00 74.88 84 SER A CA 1
ATOM 658 C C . SER A 1 84 ? -6.880 12.975 10.387 1.00 74.88 84 SER A C 1
ATOM 660 O O . SER A 1 84 ? -7.995 12.970 9.880 1.00 74.88 84 SER A O 1
ATOM 662 N N . LEU A 1 85 ? -5.817 12.425 9.789 1.00 75.06 85 LEU A N 1
ATOM 663 C CA . LEU A 1 85 ? -5.908 11.702 8.517 1.00 75.06 85 LEU A CA 1
ATOM 664 C C . LEU A 1 85 ? -6.489 10.295 8.691 1.00 75.06 85 LEU A C 1
ATOM 666 O O . LEU A 1 85 ? -7.116 9.787 7.775 1.00 75.06 85 LEU A O 1
ATOM 670 N N . ILE A 1 86 ? -6.285 9.676 9.856 1.00 73.12 86 ILE A N 1
ATOM 671 C CA . ILE A 1 86 ? -6.725 8.302 10.142 1.00 73.12 86 ILE A CA 1
ATOM 672 C C . ILE A 1 86 ? -8.150 8.285 10.709 1.00 73.12 86 ILE A C 1
ATOM 674 O O . ILE A 1 86 ? -8.878 7.322 10.520 1.00 73.12 86 ILE A O 1
ATOM 678 N N . ALA A 1 87 ? -8.562 9.347 11.404 1.00 64.69 87 ALA A N 1
ATOM 679 C CA . ALA A 1 87 ? -9.881 9.427 12.030 1.00 64.69 87 ALA A CA 1
ATOM 680 C C . ALA A 1 87 ? -11.043 9.703 11.049 1.00 64.69 87 ALA A C 1
ATOM 682 O O . ALA A 1 87 ? -12.194 9.692 11.480 1.00 64.69 87 ALA A O 1
ATOM 683 N N . CYS A 1 88 ? -10.756 9.991 9.774 1.00 53.16 88 CYS A N 1
ATOM 684 C CA . CYS A 1 88 ? -11.761 10.330 8.757 1.00 53.16 88 CYS A CA 1
ATOM 685 C C . CYS A 1 88 ? -12.265 9.136 7.924 1.00 53.16 88 CYS A C 1
ATOM 687 O O . CYS A 1 88 ? -13.194 9.340 7.143 1.00 53.16 88 CYS A O 1
ATOM 689 N N . ASP A 1 89 ? -11.691 7.939 8.091 1.00 48.78 89 ASP A N 1
ATOM 690 C CA . ASP A 1 89 ? -12.068 6.715 7.361 1.00 48.78 89 ASP A CA 1
ATOM 691 C C . ASP A 1 89 ? -12.780 5.678 8.254 1.00 48.78 89 ASP A C 1
ATOM 693 O O . ASP A 1 89 ? -12.288 5.380 9.371 1.00 48.78 89 ASP A O 1
#

InterPro domains:
  IPR003111 Lon protease, N-terminal domain [PF02190] (1-82)
  IPR003111 Lon protease, N-terminal domain [PS51787] (1-89)
  IPR015947 PUA-like superfamily [SSF88697] (1-85)
  IPR046336 Lon protease, N-terminal domain superfamily [G3DSA:2.30.130.40] (1-48)

pLDDT: mean 90.81, std 8.96, range [48.78, 97.62]

Sequence (89 aa):
MGTVASVLQMLKLPDGTVKVLVEGIRRAKITTLSDNGEYFQAKAEYLDTPVVDEREQEVLNRTAINQFEGYIKLNKKIPPEVISLIACD